Protein AF-A0A059LAL5-F1 (afdb_monomer_lite)

Secondary structure (DSSP, 8-state):
-HHHHHHHHHHHHHHHHHB-TTS--HHHHHHHHHHHHSTTTHHHHHTSTTTS-SS--SSHHHHHHHSHHHHHHT--SS--TT-TTSS---BS-HHHHHHTTGGGS-HHHHHHHHHHHHHHHHHHHHHHHHHHHHHHHSTTTHHHHHHHHHHHHHHTGGGGSSS--

Sequence (165 aa):
MDAMLAVLCAELREELAHVSLLGDFAGPLAMLQRLFGSKRLAPRLAALPVFLPPSLPPNGRMFEEQTLLGAAFGVSALPDSAFPELPPERLPDAVESCFSDLDARRPADVREAVRSLQASSAALIGSLHALALSLLRDAATRPRMLAWLGAALGCNAERMKMHPD

Foldseek 3Di:
DLVVLQVVLLVLLVVLQQAALVGPLVVSLVVLLVQCVDPVRVLSNLPDCLQPNPDFDQALVVLLNSHSVSSLVPHYQDFPPPDPPDDDGHPDNLCCVQPPPVVPDDPVSNVVSVVSRVVSVVVSCVSSVSSLVSQCVDPSRNVSSVVSVVSSCVNHVQVPDPDRD

Radius of gyration: 17.23 Å; chains: 1; bounding box: 46×34×47 Å

Structure (mmCIF, N/CA/C/O backbone):
data_AF-A0A059LAL5-F1
#
_entry.id   AF-A0A059LAL5-F1
#
loop_
_atom_site.group_PDB
_atom_site.id
_atom_site.type_symbol
_atom_site.label_atom_id
_atom_site.label_alt_id
_atom_site.label_comp_id
_atom_site.label_asym_id
_atom_site.label_entity_id
_atom_site.label_seq_id
_atom_site.pdbx_PDB_ins_code
_atom_site.Cartn_x
_atom_site.Cartn_y
_atom_site.Cartn_z
_atom_site.occupancy
_atom_site.B_iso_or_equiv
_atom_site.auth_seq_id
_atom_site.auth_comp_id
_atom_site.auth_asym_id
_atom_site.auth_atom_id
_atom_site.pdbx_PDB_model_num
ATOM 1 N N . MET A 1 1 ? -13.535 -16.947 13.687 1.00 77.62 1 MET A N 1
ATOM 2 C CA . MET A 1 1 ? -13.640 -16.086 12.486 1.00 77.62 1 MET A CA 1
ATOM 3 C C . MET A 1 1 ? -12.527 -15.053 12.467 1.00 77.62 1 MET A C 1
ATOM 5 O O . MET A 1 1 ? -11.758 -15.079 11.524 1.00 77.62 1 MET A O 1
ATOM 9 N N . ASP A 1 2 ? -12.367 -14.228 13.508 1.00 84.69 2 ASP A N 1
ATOM 10 C CA . ASP A 1 2 ? -11.301 -13.205 13.530 1.00 84.69 2 ASP A CA 1
ATOM 11 C C . ASP A 1 2 ? -9.889 -13.795 13.487 1.00 84.69 2 ASP A C 1
ATOM 13 O O . ASP A 1 2 ? -9.056 -13.283 12.755 1.00 84.69 2 ASP A O 1
ATOM 17 N N . ALA A 1 3 ? -9.641 -14.927 14.157 1.00 90.25 3 ALA A N 1
ATOM 18 C CA . ALA A 1 3 ? -8.363 -15.640 14.048 1.00 90.25 3 ALA A CA 1
ATOM 19 C C . ALA A 1 3 ? -8.049 -16.088 12.607 1.00 90.25 3 ALA A C 1
ATOM 21 O O . ALA A 1 3 ? -6.924 -15.957 12.148 1.00 90.25 3 ALA A O 1
ATOM 22 N N . MET A 1 4 ? -9.058 -16.558 11.867 1.00 93.00 4 MET A N 1
ATOM 23 C CA . MET A 1 4 ? -8.899 -16.960 10.464 1.00 93.00 4 MET A CA 1
ATOM 24 C C . MET A 1 4 ? -8.645 -15.749 9.561 1.00 93.00 4 MET A C 1
ATOM 26 O O . MET A 1 4 ? -7.801 -15.816 8.677 1.00 93.00 4 MET A O 1
ATOM 30 N N . LEU A 1 5 ? -9.351 -14.636 9.796 1.00 93.06 5 LEU A N 1
ATOM 31 C CA . LEU A 1 5 ? -9.107 -13.385 9.075 1.00 93.06 5 LEU A CA 1
ATOM 32 C C . LEU A 1 5 ? -7.709 -12.833 9.374 1.00 93.06 5 LEU A C 1
ATOM 34 O O . LEU A 1 5 ? -7.049 -12.352 8.465 1.00 93.06 5 LEU A O 1
ATOM 38 N N . ALA A 1 6 ? -7.244 -12.941 10.620 1.00 92.81 6 ALA A N 1
ATOM 39 C CA . ALA A 1 6 ? -5.903 -12.526 11.009 1.00 92.81 6 ALA A CA 1
ATOM 40 C C . ALA A 1 6 ? -4.822 -13.339 10.287 1.00 92.81 6 ALA A C 1
ATOM 42 O O . ALA A 1 6 ? -3.903 -12.738 9.743 1.00 92.81 6 ALA A O 1
ATOM 43 N N . VAL A 1 7 ? -4.968 -14.668 10.220 1.00 94.38 7 VAL A N 1
ATOM 44 C CA . VAL A 1 7 ? -4.054 -15.531 9.451 1.00 94.38 7 VAL A CA 1
ATOM 45 C C . VAL A 1 7 ? -4.080 -15.152 7.972 1.00 94.38 7 VAL A C 1
ATOM 47 O O . VAL A 1 7 ? -3.036 -14.866 7.409 1.00 94.38 7 VAL A O 1
ATOM 50 N N . LEU A 1 8 ? -5.264 -15.038 7.361 1.00 94.38 8 LEU A N 1
ATOM 51 C CA . LEU A 1 8 ? -5.386 -14.651 5.951 1.00 94.38 8 LEU A CA 1
ATOM 52 C C . LEU A 1 8 ? -4.722 -13.298 5.651 1.00 94.38 8 LEU A C 1
ATOM 54 O O . LEU A 1 8 ? -4.051 -13.147 4.636 1.00 94.38 8 LEU A O 1
ATOM 58 N N . CYS A 1 9 ? -4.905 -12.307 6.523 1.00 94.62 9 CYS A N 1
ATOM 59 C CA . CYS A 1 9 ? -4.259 -11.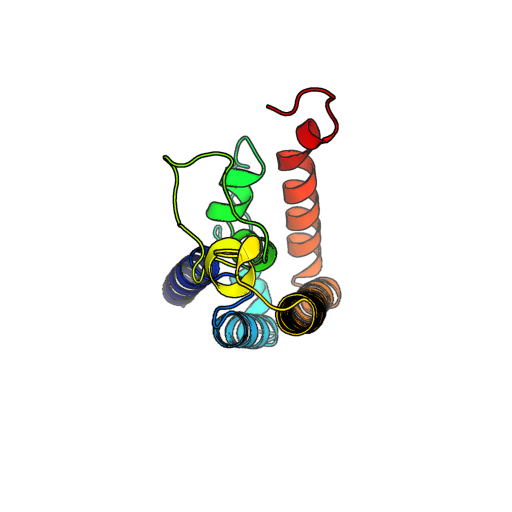009 6.373 1.00 94.62 9 CYS A CA 1
ATOM 60 C C . CYS A 1 9 ? -2.743 -11.076 6.572 1.00 94.62 9 CYS A C 1
ATOM 62 O O . CYS A 1 9 ? -2.034 -10.322 5.915 1.00 94.62 9 CYS A O 1
ATOM 64 N N . ALA A 1 10 ? -2.247 -11.934 7.464 1.00 93.06 10 ALA A N 1
ATOM 65 C CA . ALA A 1 10 ? -0.815 -12.126 7.654 1.00 93.06 10 ALA A CA 1
ATOM 66 C C . ALA A 1 10 ? -0.171 -12.747 6.406 1.00 93.06 10 ALA A C 1
ATOM 68 O O . ALA A 1 10 ? 0.825 -12.211 5.936 1.00 93.06 10 ALA A O 1
ATOM 69 N N . GLU A 1 11 ? -0.792 -13.781 5.829 1.00 94.06 11 GLU A N 1
ATOM 70 C CA . GLU A 1 11 ? -0.341 -14.413 4.578 1.00 94.06 11 GLU A CA 1
ATOM 71 C C . GLU A 1 11 ? -0.359 -13.419 3.406 1.00 94.06 11 GLU A C 1
ATOM 73 O O . GLU A 1 11 ? 0.637 -13.266 2.710 1.00 94.06 11 GLU A O 1
ATOM 78 N N . LEU A 1 12 ? -1.452 -12.663 3.229 1.00 94.69 12 LEU A N 1
ATOM 79 C CA . LEU A 1 12 ? -1.540 -11.647 2.169 1.00 94.69 12 LEU A CA 1
ATOM 80 C C . LEU A 1 12 ? -0.508 -10.530 2.331 1.00 94.69 12 LEU A C 1
ATOM 82 O O . LEU A 1 12 ? 0.030 -10.036 1.344 1.00 94.69 12 LEU A O 1
ATOM 86 N N . ARG A 1 13 ? -0.255 -10.100 3.571 1.00 94.44 13 ARG A N 1
ATOM 87 C CA . ARG A 1 13 ? 0.792 -9.122 3.875 1.00 94.44 13 ARG A CA 1
ATOM 88 C C . ARG A 1 13 ? 2.160 -9.687 3.503 1.00 94.44 13 ARG A C 1
ATOM 90 O O . ARG A 1 13 ? 2.938 -8.973 2.884 1.00 94.44 13 ARG A O 1
ATOM 97 N N . GLU A 1 14 ? 2.433 -10.936 3.869 1.00 92.00 14 GLU 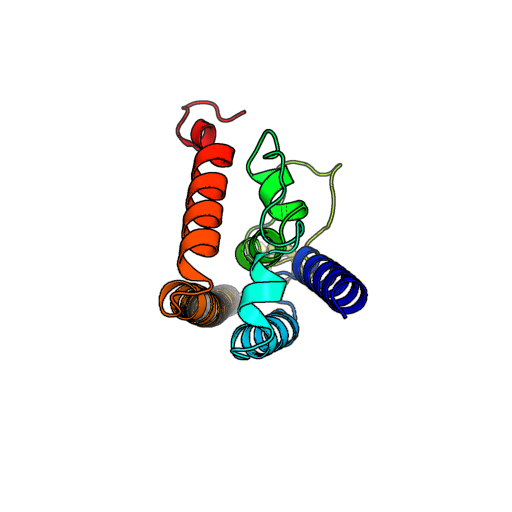A N 1
ATOM 98 C CA . GLU A 1 14 ? 3.692 -11.608 3.552 1.00 92.00 14 GLU A CA 1
ATOM 99 C C . GLU A 1 14 ? 3.901 -11.699 2.038 1.00 92.00 14 GLU A C 1
ATOM 101 O O . GLU A 1 14 ? 4.940 -11.290 1.533 1.00 92.00 14 GLU A O 1
ATOM 106 N N . GLU A 1 15 ? 2.887 -12.132 1.293 1.00 92.19 15 GLU A N 1
ATOM 107 C CA . GLU A 1 15 ? 2.935 -12.221 -0.168 1.00 92.19 15 GLU A CA 1
ATOM 108 C C . GLU A 1 15 ? 3.195 -10.849 -0.818 1.00 92.19 15 GLU A C 1
ATOM 110 O O . GLU A 1 15 ? 4.086 -10.701 -1.655 1.00 92.19 15 GLU A O 1
ATOM 115 N N . LEU A 1 16 ? 2.483 -9.809 -0.371 1.00 93.06 16 LEU A N 1
ATOM 116 C CA . LEU A 1 16 ? 2.667 -8.435 -0.852 1.00 93.06 16 LEU A CA 1
ATOM 117 C C . LEU A 1 16 ? 4.020 -7.820 -0.464 1.00 93.06 16 LEU A C 1
ATOM 119 O O . LEU A 1 16 ? 4.499 -6.920 -1.157 1.00 93.06 16 LEU A O 1
ATOM 123 N N . ALA A 1 17 ? 4.636 -8.273 0.628 1.00 90.69 17 ALA A N 1
ATOM 124 C CA . ALA A 1 17 ? 5.951 -7.800 1.052 1.00 90.69 17 ALA A CA 1
ATOM 125 C C . ALA A 1 17 ? 7.069 -8.287 0.117 1.00 90.69 17 ALA A C 1
ATOM 127 O O . ALA A 1 17 ? 8.078 -7.603 -0.013 1.00 90.69 17 ALA A O 1
ATOM 128 N N . HIS A 1 18 ? 6.880 -9.422 -0.563 1.00 88.50 18 HIS A N 1
ATOM 129 C CA . HIS A 1 18 ? 7.894 -10.050 -1.422 1.00 88.50 18 HIS A CA 1
ATOM 130 C C . HIS A 1 18 ? 7.720 -9.746 -2.915 1.00 88.50 18 HIS A C 1
ATOM 132 O O . HIS A 1 18 ? 8.567 -10.126 -3.723 1.00 88.50 18 HIS A O 1
ATOM 138 N N . VAL A 1 19 ? 6.638 -9.067 -3.305 1.00 90.38 19 VAL A N 1
ATOM 139 C CA . VAL A 1 19 ? 6.339 -8.791 -4.713 1.00 90.38 19 VAL A CA 1
ATOM 140 C C . VAL A 1 19 ? 6.765 -7.378 -5.115 1.00 90.38 19 VAL A C 1
ATOM 142 O O . VAL A 1 19 ? 6.495 -6.391 -4.417 1.00 90.38 19 VAL A O 1
ATOM 145 N N . SER A 1 20 ? 7.446 -7.275 -6.257 1.00 91.12 20 SER A N 1
ATOM 146 C CA . SER A 1 20 ? 7.768 -5.999 -6.901 1.00 91.12 20 SER A CA 1
ATOM 147 C C . SER A 1 20 ? 6.690 -5.588 -7.907 1.00 91.12 20 SER A C 1
ATOM 149 O O . SER A 1 20 ? 5.743 -6.327 -8.184 1.00 91.12 20 SER A O 1
ATOM 151 N N . LEU A 1 21 ? 6.858 -4.417 -8.524 1.00 92.62 21 LEU A N 1
ATOM 152 C CA . LEU A 1 21 ? 5.989 -3.977 -9.617 1.00 92.62 21 LEU A CA 1
ATOM 153 C C . LEU A 1 21 ? 6.039 -4.891 -10.857 1.00 92.62 21 LEU A C 1
ATOM 155 O O . LEU A 1 21 ? 5.126 -4.850 -11.674 1.00 92.62 21 LEU A O 1
ATOM 159 N N . LEU A 1 22 ? 7.096 -5.688 -11.026 1.00 90.88 22 LEU A N 1
ATOM 160 C CA . LEU A 1 22 ? 7.192 -6.654 -12.125 1.00 90.88 22 LEU A CA 1
ATOM 161 C C . LEU A 1 22 ? 6.592 -8.022 -11.774 1.00 90.88 22 LEU A C 1
ATOM 163 O O . LEU A 1 22 ? 6.428 -8.856 -12.663 1.00 90.88 22 LEU A O 1
ATOM 167 N N . GLY A 1 23 ? 6.302 -8.268 -10.495 1.00 90.44 23 GLY A N 1
ATOM 168 C CA . GLY A 1 23 ? 5.708 -9.512 -10.021 1.00 90.44 23 GLY A CA 1
ATOM 169 C C . GLY A 1 23 ? 4.180 -9.509 -10.087 1.00 90.44 23 GLY A C 1
ATOM 170 O O . GLY A 1 23 ? 3.548 -8.533 -10.496 1.00 90.44 23 GLY A O 1
ATOM 171 N N . ASP A 1 24 ? 3.564 -10.608 -9.646 1.00 92.12 24 ASP A N 1
ATOM 172 C CA . ASP A 1 24 ? 2.102 -10.723 -9.568 1.00 92.12 24 ASP A CA 1
ATOM 173 C C . ASP A 1 24 ? 1.543 -10.047 -8.308 1.00 92.12 24 ASP A C 1
ATOM 175 O O . ASP A 1 24 ? 1.081 -10.687 -7.367 1.00 92.12 24 ASP A O 1
ATOM 179 N N . PHE A 1 25 ? 1.582 -8.715 -8.277 1.00 93.94 25 PHE A N 1
ATOM 180 C CA . PHE A 1 25 ? 0.925 -7.943 -7.219 1.00 93.94 25 PHE A CA 1
ATOM 181 C C . PHE A 1 25 ? -0.601 -7.867 -7.415 1.00 93.94 25 PHE A C 1
ATOM 183 O O . PHE A 1 25 ? -1.345 -7.525 -6.491 1.00 93.94 25 PHE A O 1
ATOM 190 N N . ALA A 1 26 ? -1.091 -8.157 -8.626 1.00 94.38 26 ALA A N 1
ATOM 191 C CA . ALA A 1 26 ? -2.490 -7.987 -8.994 1.00 94.38 26 ALA A CA 1
ATOM 192 C C . ALA A 1 26 ? -3.393 -9.009 -8.292 1.00 94.38 26 ALA A C 1
ATOM 194 O O . ALA A 1 26 ? -4.463 -8.634 -7.804 1.00 94.38 26 ALA A O 1
ATOM 195 N N . GLY A 1 27 ? -2.964 -10.272 -8.201 1.00 94.50 27 GLY A N 1
ATOM 196 C CA . GLY A 1 27 ? -3.691 -11.325 -7.487 1.00 94.50 27 GLY A CA 1
ATOM 197 C C . GLY A 1 27 ? -3.947 -10.988 -6.008 1.00 94.50 27 GLY A C 1
ATOM 198 O O . GLY A 1 27 ? -5.117 -10.896 -5.602 1.00 94.50 27 GLY A O 1
ATOM 199 N N . PRO A 1 28 ? -2.897 -10.731 -5.208 1.00 94.62 28 PRO A N 1
ATOM 200 C CA . PRO A 1 28 ? -3.029 -10.392 -3.790 1.00 94.62 28 PRO A CA 1
ATOM 201 C C . PRO A 1 28 ? -3.838 -9.111 -3.550 1.00 94.62 28 PRO A C 1
ATOM 203 O O . PRO A 1 28 ? -4.717 -9.081 -2.682 1.00 94.62 28 PRO A O 1
ATOM 206 N N . LEU A 1 29 ? -3.638 -8.063 -4.363 1.00 95.25 29 LEU A N 1
ATOM 207 C CA . LEU A 1 29 ? -4.436 -6.835 -4.261 1.00 95.25 29 LEU A CA 1
ATOM 208 C C . LEU A 1 29 ? -5.909 -7.059 -4.607 1.00 95.25 29 LEU A C 1
ATOM 210 O O . LEU A 1 29 ? -6.784 -6.523 -3.923 1.00 95.25 29 LEU A O 1
ATOM 214 N N . ALA A 1 30 ? -6.214 -7.859 -5.628 1.00 95.25 30 ALA A N 1
ATOM 215 C CA . ALA A 1 30 ? -7.593 -8.191 -5.969 1.00 95.25 30 ALA A CA 1
ATOM 216 C C . ALA A 1 30 ? -8.275 -8.975 -4.836 1.00 95.25 30 ALA A C 1
ATOM 218 O O . ALA A 1 30 ? -9.456 -8.750 -4.546 1.00 95.25 30 ALA A O 1
ATOM 219 N N . MET A 1 31 ? -7.545 -9.864 -4.154 1.00 95.44 31 MET A N 1
ATOM 220 C CA . MET A 1 31 ? -8.056 -10.556 -2.971 1.00 95.44 31 MET A CA 1
ATOM 221 C C . MET A 1 31 ? -8.345 -9.571 -1.835 1.00 95.44 31 MET A C 1
ATOM 223 O O . MET A 1 31 ? -9.442 -9.589 -1.269 1.00 95.44 31 MET A O 1
ATOM 227 N N . LEU A 1 32 ? -7.416 -8.656 -1.561 1.00 95.38 32 LEU A N 1
ATOM 228 C CA . LEU A 1 32 ? -7.569 -7.609 -0.555 1.00 95.38 32 LEU A CA 1
ATOM 229 C C . LEU A 1 32 ? -8.791 -6.716 -0.830 1.00 95.38 32 LEU A C 1
ATOM 231 O O . LEU A 1 32 ? -9.609 -6.472 0.060 1.00 95.38 32 LEU A O 1
ATOM 235 N N . GLN A 1 33 ? -8.971 -6.291 -2.081 1.00 95.38 33 GLN A N 1
ATOM 236 C CA . GLN A 1 33 ? -10.134 -5.519 -2.523 1.00 95.38 33 GLN A CA 1
ATOM 237 C C . GLN A 1 33 ? -11.445 -6.289 -2.341 1.00 95.38 33 GLN A C 1
ATOM 239 O O . GLN A 1 33 ? -12.438 -5.709 -1.908 1.00 95.38 33 GLN A O 1
ATOM 244 N N . ARG A 1 34 ? -11.476 -7.596 -2.625 1.00 95.12 34 ARG A N 1
ATOM 245 C CA . ARG A 1 34 ? -12.671 -8.431 -2.404 1.00 95.12 34 ARG A CA 1
ATOM 246 C C . ARG A 1 34 ? -13.010 -8.566 -0.921 1.00 95.12 34 ARG A C 1
ATOM 248 O O . ARG A 1 34 ? -14.184 -8.486 -0.557 1.00 95.12 34 ARG A O 1
ATOM 255 N N . LEU A 1 35 ? -11.999 -8.731 -0.067 1.00 94.50 35 LEU A N 1
ATOM 256 C CA . LEU A 1 35 ? -12.168 -8.813 1.384 1.00 94.50 35 LEU A CA 1
ATOM 257 C C . LEU A 1 35 ? -12.757 -7.516 1.953 1.00 94.50 35 LEU A C 1
ATOM 259 O O . LEU A 1 35 ? -13.771 -7.556 2.655 1.00 94.50 35 LEU A O 1
ATOM 263 N N . PHE A 1 36 ? -12.187 -6.366 1.588 1.00 95.06 36 PHE A N 1
ATOM 264 C CA . PHE A 1 36 ? -12.691 -5.055 2.007 1.00 95.06 36 PHE A CA 1
ATOM 265 C C . PHE A 1 36 ? -13.950 -4.595 1.259 1.00 95.06 36 PHE A C 1
ATOM 267 O O . PHE A 1 36 ? -14.680 -3.741 1.753 1.00 95.06 36 PHE A O 1
ATOM 274 N N . GLY A 1 37 ? -14.277 -5.203 0.118 1.00 93.62 37 GLY A N 1
ATOM 275 C CA . GLY A 1 37 ? -15.549 -4.995 -0.574 1.00 93.62 37 GLY A CA 1
ATOM 276 C C . GLY A 1 37 ? -16.748 -5.615 0.154 1.00 93.62 37 GLY A C 1
ATOM 277 O O . GLY A 1 37 ? -17.896 -5.235 -0.086 1.00 93.62 37 GLY A O 1
ATOM 278 N N . SER A 1 38 ? -16.513 -6.557 1.073 1.00 94.06 38 SER A N 1
ATOM 279 C CA . SER A 1 38 ? -17.572 -7.162 1.878 1.00 94.06 38 SER A CA 1
ATOM 280 C C . SER A 1 38 ? -17.933 -6.288 3.077 1.00 94.06 38 SER A C 1
ATOM 282 O O . SER A 1 38 ? -17.177 -6.197 4.041 1.00 94.06 38 SER A O 1
ATOM 284 N N . LYS A 1 39 ? -19.160 -5.749 3.092 1.00 91.44 39 LYS A N 1
ATOM 285 C CA . LYS A 1 39 ? -19.695 -4.921 4.197 1.00 91.44 39 LYS A CA 1
ATOM 286 C C . LYS A 1 39 ? -19.599 -5.570 5.584 1.00 91.44 39 LYS A C 1
ATOM 288 O O . LYS A 1 39 ? -19.585 -4.876 6.593 1.00 91.44 39 LYS A O 1
ATOM 293 N N . ARG A 1 40 ? -19.586 -6.907 5.653 1.00 92.06 40 ARG A N 1
ATOM 294 C CA . ARG A 1 40 ? -19.490 -7.651 6.922 1.00 92.06 40 ARG A CA 1
ATOM 295 C C . ARG A 1 40 ? -18.047 -7.860 7.366 1.00 92.06 40 ARG A C 1
ATOM 297 O O . ARG A 1 40 ? -17.785 -7.876 8.566 1.00 92.06 40 ARG A O 1
ATOM 304 N N . LEU A 1 41 ? -17.138 -8.071 6.415 1.00 94.94 41 LEU A N 1
ATOM 305 C CA . LEU A 1 41 ? -15.739 -8.364 6.715 1.00 94.94 41 LEU A CA 1
ATOM 306 C C . LEU A 1 41 ? -14.931 -7.083 6.886 1.00 94.94 41 LEU A C 1
ATOM 308 O O . LEU A 1 41 ? -14.115 -7.027 7.796 1.00 94.94 41 LEU A O 1
ATOM 312 N N . ALA A 1 42 ? -15.194 -6.048 6.087 1.00 95.31 42 ALA A N 1
ATOM 313 C CA . ALA A 1 42 ? -14.401 -4.824 6.067 1.00 95.31 42 ALA A CA 1
ATOM 314 C C . ALA A 1 42 ? -14.228 -4.171 7.454 1.00 95.31 42 ALA A C 1
ATOM 316 O O . ALA A 1 42 ? -13.085 -3.898 7.823 1.00 95.31 42 ALA A O 1
ATOM 317 N N . PRO A 1 43 ? -15.280 -4.009 8.288 1.00 96.00 43 PRO A N 1
ATOM 318 C CA . PRO A 1 43 ? -15.111 -3.432 9.623 1.00 96.00 43 PRO A CA 1
ATOM 319 C C . PRO A 1 43 ? -14.319 -4.342 10.571 1.00 96.00 43 PRO A C 1
ATOM 321 O O . PRO A 1 43 ? -13.566 -3.850 11.406 1.00 96.00 43 PRO A O 1
ATOM 324 N N . ARG A 1 44 ? -14.460 -5.670 10.437 1.00 95.88 44 ARG A N 1
ATOM 325 C CA . ARG A 1 44 ? -13.709 -6.644 11.249 1.00 95.88 44 ARG A CA 1
ATOM 326 C C . ARG A 1 44 ? -12.236 -6.644 10.866 1.00 95.88 44 ARG A C 1
ATOM 328 O O . ARG A 1 44 ? -11.390 -6.586 11.745 1.00 95.88 44 ARG A O 1
ATOM 335 N N . LEU A 1 45 ? -11.946 -6.643 9.566 1.00 96.06 45 LEU A N 1
ATOM 336 C CA . LEU A 1 45 ? -10.596 -6.560 9.013 1.00 96.06 45 LEU A CA 1
ATOM 337 C C . LEU A 1 45 ? -9.902 -5.264 9.444 1.00 96.06 45 LEU A C 1
ATOM 339 O O . LEU A 1 45 ? -8.781 -5.310 9.935 1.00 96.06 45 LEU A O 1
ATOM 343 N N . ALA A 1 46 ? -10.593 -4.124 9.351 1.00 96.44 46 ALA A N 1
ATOM 344 C CA . ALA A 1 46 ? -10.064 -2.825 9.771 1.00 96.44 46 ALA A CA 1
ATOM 345 C C . ALA A 1 46 ? -9.838 -2.703 11.293 1.00 96.44 46 ALA A C 1
ATOM 347 O O . ALA A 1 46 ? -9.151 -1.788 11.749 1.00 96.44 46 ALA A O 1
ATOM 348 N N . ALA A 1 47 ? -10.427 -3.600 12.090 1.00 95.44 47 ALA A N 1
ATOM 349 C CA . ALA A 1 47 ? -10.217 -3.671 13.532 1.00 95.44 47 ALA A CA 1
ATOM 350 C C . ALA A 1 47 ? -9.044 -4.583 13.933 1.00 95.44 47 ALA A C 1
ATOM 352 O O . ALA A 1 47 ? -8.640 -4.553 15.096 1.00 95.44 47 ALA A O 1
ATOM 353 N N . LEU A 1 48 ? -8.499 -5.385 13.008 1.00 95.75 48 LEU A N 1
ATOM 354 C CA . LEU A 1 48 ? -7.369 -6.268 13.294 1.00 95.75 48 LEU A CA 1
ATOM 355 C C . LEU A 1 48 ? -6.071 -5.463 13.499 1.00 95.75 48 LEU A C 1
ATOM 357 O O . LEU A 1 48 ? -5.852 -4.476 12.794 1.00 95.75 48 LEU A O 1
ATOM 361 N N . PRO A 1 49 ? -5.156 -5.914 14.379 1.00 94.81 49 PRO A N 1
ATOM 362 C CA . PRO A 1 49 ? -3.862 -5.254 14.585 1.00 94.81 49 PRO A CA 1
ATOM 363 C C . PRO A 1 49 ? -3.000 -5.150 13.321 1.00 94.81 49 PRO A C 1
ATOM 365 O O . PRO A 1 49 ? -2.266 -4.185 13.163 1.00 94.81 49 PRO A O 1
ATOM 368 N N . VAL A 1 50 ? -3.124 -6.109 12.395 1.00 94.12 50 VAL A N 1
ATOM 369 C CA . VAL A 1 50 ? -2.416 -6.086 11.102 1.00 94.12 50 VAL A CA 1
ATOM 370 C C . VAL A 1 50 ? -2.896 -4.948 10.193 1.00 94.12 50 VAL A C 1
ATOM 372 O O . VAL A 1 50 ? -2.184 -4.547 9.282 1.00 94.12 50 VAL A O 1
ATOM 375 N N . PHE A 1 51 ? -4.094 -4.398 10.421 1.00 96.38 51 PHE A N 1
ATOM 376 C CA . PHE A 1 51 ? -4.524 -3.184 9.735 1.00 96.38 51 PHE A CA 1
ATOM 377 C C . PHE A 1 51 ? -3.812 -1.968 10.323 1.00 96.38 51 PHE A C 1
ATOM 379 O O . PHE A 1 51 ? -3.165 -1.229 9.594 1.00 96.38 51 PHE A O 1
ATOM 386 N N . LEU A 1 52 ? -3.917 -1.778 11.641 1.00 96.38 52 LEU A N 1
ATOM 387 C CA . LEU A 1 52 ? -3.253 -0.706 12.377 1.00 96.38 52 LEU A CA 1
ATOM 388 C C . LEU A 1 52 ? -2.847 -1.224 13.768 1.00 96.38 52 LEU A C 1
ATOM 390 O O . LEU A 1 52 ? -3.743 -1.520 14.572 1.00 96.38 52 LEU A O 1
ATOM 394 N N . PRO A 1 53 ? -1.541 -1.332 14.071 1.00 93.94 53 PRO A N 1
ATOM 395 C CA . PRO A 1 53 ? -1.079 -1.849 15.349 1.00 93.94 53 PRO A CA 1
ATOM 396 C C . PRO A 1 53 ? -1.455 -0.906 16.501 1.00 93.94 53 PRO A C 1
ATOM 398 O O . PRO A 1 53 ? -1.553 0.308 16.310 1.00 93.94 53 PRO A O 1
ATOM 401 N N . PRO A 1 54 ? -1.667 -1.443 17.717 1.00 92.00 54 PRO A N 1
ATOM 402 C CA . PRO A 1 54 ? -2.028 -0.640 18.886 1.00 92.00 54 PRO A CA 1
ATOM 403 C C . PRO A 1 54 ? -0.902 0.306 19.327 1.00 92.00 54 PRO A C 1
ATOM 405 O O . PRO A 1 54 ? -1.177 1.391 19.831 1.00 92.00 54 PRO A O 1
ATOM 408 N N . SER A 1 55 ? 0.353 -0.096 19.122 1.00 93.69 55 SER A N 1
ATOM 409 C CA . SER A 1 55 ? 1.546 0.730 19.301 1.00 93.69 55 SER A CA 1
ATOM 410 C C . SER A 1 55 ? 2.159 1.015 17.938 1.00 93.69 55 SER A C 1
ATOM 412 O O . SER A 1 55 ? 2.462 0.076 17.199 1.00 93.69 55 SER A O 1
ATOM 414 N N . LEU A 1 56 ? 2.343 2.293 17.607 1.00 92.88 56 LEU A N 1
ATOM 415 C CA . LEU A 1 56 ? 2.955 2.664 16.338 1.00 92.88 56 LEU A CA 1
ATOM 416 C C . LEU A 1 56 ? 4.445 2.295 16.325 1.00 92.88 56 LEU A C 1
ATOM 418 O O . LEU A 1 56 ? 5.131 2.504 17.328 1.00 92.88 56 LEU A O 1
ATOM 422 N N . PRO A 1 57 ? 4.947 1.755 15.205 1.00 89.19 57 PRO A N 1
ATOM 423 C CA . PRO A 1 57 ? 6.365 1.500 15.037 1.00 89.19 57 PRO A CA 1
ATOM 424 C C . PRO A 1 57 ? 7.159 2.815 14.957 1.00 89.19 57 PRO A C 1
ATOM 426 O O . PRO A 1 57 ? 6.600 3.862 14.614 1.00 89.19 57 PRO A O 1
ATOM 429 N N . PRO A 1 58 ? 8.469 2.769 15.251 1.00 87.06 58 PRO A N 1
ATOM 430 C CA . PRO A 1 58 ? 9.302 3.965 15.360 1.00 87.06 58 PRO A CA 1
ATOM 431 C C . PRO A 1 58 ? 9.537 4.674 14.021 1.00 87.06 58 PRO A C 1
ATOM 433 O O . PRO A 1 58 ? 9.854 5.857 14.020 1.00 87.06 58 PRO A O 1
ATOM 436 N N .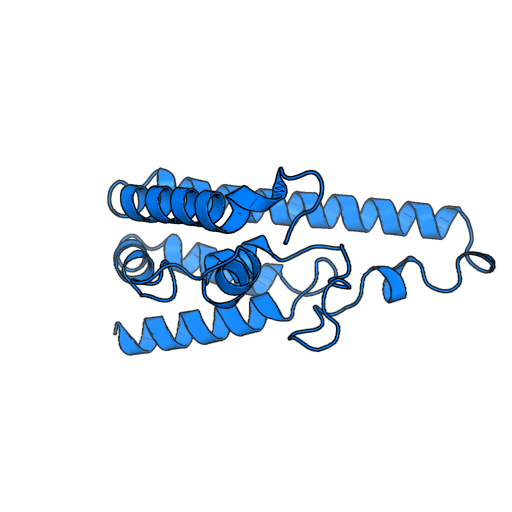 ASN A 1 59 ? 9.394 3.977 12.890 1.00 89.25 59 ASN A N 1
ATOM 437 C CA . ASN A 1 59 ? 9.652 4.535 11.568 1.00 89.25 59 ASN A CA 1
ATOM 438 C C . ASN A 1 59 ? 8.739 3.936 10.487 1.00 89.25 59 ASN A C 1
ATOM 440 O O . ASN A 1 59 ? 8.036 2.941 10.695 1.00 89.25 59 ASN A O 1
ATOM 444 N N . GLY A 1 60 ? 8.761 4.569 9.314 1.00 89.19 60 GLY A N 1
ATOM 445 C CA . GLY A 1 60 ? 7.945 4.200 8.164 1.00 89.19 60 GLY A CA 1
ATOM 446 C C . GLY A 1 60 ? 8.246 2.815 7.596 1.00 89.19 60 GLY A C 1
ATOM 447 O O . GLY A 1 60 ? 7.331 2.181 7.085 1.00 89.19 60 GLY A O 1
ATOM 448 N N . ARG A 1 61 ? 9.483 2.319 7.726 1.00 86.94 61 ARG A N 1
ATOM 449 C CA . ARG A 1 61 ? 9.868 0.986 7.240 1.00 86.94 61 ARG A CA 1
ATOM 450 C C . ARG A 1 61 ? 9.200 -0.115 8.052 1.00 86.94 61 ARG A C 1
ATOM 452 O O . ARG A 1 61 ? 8.479 -0.944 7.509 1.00 86.94 61 ARG A O 1
ATOM 459 N N . MET A 1 62 ? 9.335 -0.055 9.371 1.00 89.50 62 MET A N 1
ATOM 460 C CA . MET A 1 62 ? 8.644 -0.982 10.265 1.00 89.50 62 MET A CA 1
ATOM 461 C C . MET A 1 62 ? 7.118 -0.859 10.131 1.00 89.50 62 MET A C 1
ATOM 463 O O . MET A 1 62 ? 6.406 -1.847 10.284 1.00 89.50 62 MET A O 1
ATOM 467 N N . PHE A 1 63 ? 6.595 0.333 9.816 1.00 93.12 63 PHE A N 1
ATOM 468 C CA . PHE A 1 63 ? 5.173 0.518 9.506 1.00 93.12 63 PHE A CA 1
ATOM 469 C C . PHE A 1 63 ? 4.741 -0.187 8.215 1.00 93.12 63 PHE A C 1
ATOM 471 O O . PHE A 1 63 ? 3.668 -0.797 8.180 1.00 93.12 63 PHE A O 1
ATOM 478 N N . GLU A 1 64 ? 5.567 -0.122 7.171 1.00 92.19 64 GLU A N 1
ATOM 479 C CA . GLU A 1 64 ? 5.346 -0.840 5.918 1.00 92.19 64 GLU A CA 1
ATOM 480 C C . GLU A 1 64 ? 5.286 -2.353 6.158 1.00 92.19 64 GLU A C 1
ATOM 482 O O . GLU A 1 64 ? 4.313 -3.001 5.781 1.00 92.19 64 GLU A O 1
ATOM 487 N N . GLU A 1 65 ? 6.273 -2.896 6.871 1.00 88.81 65 GLU A N 1
ATOM 488 C CA . GLU A 1 65 ? 6.392 -4.331 7.137 1.00 88.81 65 GLU A CA 1
ATOM 489 C C . GLU A 1 65 ? 5.283 -4.855 8.050 1.00 88.81 65 GLU A C 1
ATOM 491 O O . GLU A 1 65 ? 4.762 -5.948 7.843 1.00 88.81 65 GLU A O 1
ATOM 496 N N . GLN A 1 66 ? 4.902 -4.109 9.087 1.00 91.12 66 GLN A N 1
ATOM 497 C CA . GLN A 1 66 ? 3.971 -4.602 10.107 1.00 91.12 66 GLN A CA 1
ATOM 498 C C . GLN A 1 66 ? 2.500 -4.471 9.712 1.00 91.12 66 GLN A C 1
ATOM 500 O O . GLN A 1 66 ? 1.651 -5.121 10.329 1.00 91.12 66 GLN A O 1
ATOM 505 N N . THR A 1 67 ? 2.174 -3.652 8.707 1.00 95.50 67 THR A N 1
ATOM 506 C CA . THR A 1 67 ? 0.781 -3.399 8.322 1.00 95.50 67 THR A CA 1
ATOM 507 C C . THR A 1 67 ? 0.427 -4.007 6.970 1.00 95.50 67 THR A C 1
ATOM 509 O O . THR A 1 67 ? 1.199 -3.981 6.020 1.00 95.50 67 THR A O 1
ATOM 512 N N . LEU A 1 68 ? -0.798 -4.522 6.861 1.00 96.38 68 LEU A N 1
ATOM 513 C CA . LEU A 1 68 ? -1.347 -5.101 5.634 1.00 96.38 68 LEU A CA 1
ATOM 514 C C . LEU A 1 68 ? -1.365 -4.088 4.488 1.00 96.38 68 LEU A C 1
ATOM 516 O O . LEU A 1 68 ? -0.996 -4.403 3.360 1.00 96.38 68 LEU A O 1
ATOM 520 N N . LEU A 1 69 ? -1.809 -2.863 4.782 1.00 97.25 69 LEU A N 1
ATOM 521 C CA . LEU A 1 69 ? -1.782 -1.788 3.799 1.00 97.25 69 LEU A CA 1
ATOM 522 C C . LEU A 1 69 ? -0.348 -1.320 3.538 1.00 97.25 69 LEU A C 1
ATOM 524 O O . LEU A 1 69 ? -0.041 -0.994 2.404 1.00 97.25 69 LEU A O 1
ATOM 528 N N . GLY A 1 70 ? 0.545 -1.349 4.527 1.00 95.38 70 GLY A N 1
ATOM 529 C CA . GLY A 1 70 ? 1.964 -1.054 4.333 1.00 95.38 70 GLY A CA 1
ATOM 530 C C . GLY A 1 70 ? 2.573 -1.917 3.231 1.00 95.38 70 GLY A C 1
ATOM 531 O O . GLY A 1 70 ? 3.013 -1.382 2.218 1.00 95.38 70 GLY A O 1
ATOM 532 N N . ALA A 1 71 ? 2.457 -3.241 3.355 1.00 94.00 71 ALA A N 1
ATOM 533 C CA . ALA A 1 71 ? 2.936 -4.183 2.344 1.00 94.00 71 ALA A CA 1
ATOM 534 C C . ALA A 1 71 ? 2.358 -3.898 0.943 1.00 94.00 71 ALA A C 1
ATOM 536 O O . ALA A 1 71 ? 3.101 -3.888 -0.039 1.00 94.00 71 ALA A O 1
ATOM 537 N N . ALA A 1 72 ? 1.054 -3.594 0.860 1.00 95.62 72 ALA A N 1
ATOM 538 C CA . ALA A 1 72 ? 0.371 -3.237 -0.386 1.00 95.62 72 ALA A CA 1
ATOM 539 C C . ALA A 1 72 ? 0.889 -1.927 -1.012 1.00 95.62 72 ALA A C 1
ATOM 541 O O . ALA A 1 72 ? 1.102 -1.861 -2.221 1.00 95.62 72 ALA A O 1
ATOM 542 N N . PHE A 1 73 ? 1.066 -0.880 -0.203 1.00 95.50 73 PHE A N 1
ATOM 543 C CA . PHE A 1 73 ? 1.532 0.437 -0.649 1.00 95.50 73 PHE A CA 1
ATOM 544 C C . PHE A 1 73 ? 3.042 0.477 -0.920 1.00 95.50 73 PHE A C 1
ATOM 546 O O . PHE A 1 73 ? 3.490 1.366 -1.639 1.00 95.50 73 PHE A O 1
ATOM 553 N N . GLY A 1 74 ? 3.807 -0.474 -0.384 1.00 92.50 74 GLY A N 1
ATOM 554 C CA . GLY A 1 74 ? 5.241 -0.595 -0.633 1.00 92.50 74 GLY A CA 1
ATOM 555 C C . GLY A 1 74 ? 5.606 -1.258 -1.968 1.00 92.50 74 GLY A C 1
ATOM 556 O O . GLY A 1 74 ? 6.769 -1.217 -2.366 1.00 92.50 74 GLY A O 1
ATOM 557 N N . VAL A 1 75 ? 4.645 -1.854 -2.692 1.00 93.31 75 VAL A N 1
ATOM 558 C CA . VAL A 1 75 ? 4.913 -2.429 -4.024 1.00 93.31 75 VAL A CA 1
ATOM 559 C C . VAL A 1 75 ? 5.419 -1.326 -4.950 1.00 93.31 75 VAL A C 1
ATOM 561 O O . VAL A 1 75 ? 4.741 -0.326 -5.184 1.00 93.31 75 VAL A O 1
ATOM 564 N N . SER A 1 76 ? 6.624 -1.492 -5.490 1.00 90.19 76 SER A N 1
ATOM 565 C CA . SER A 1 76 ? 7.231 -0.495 -6.368 1.00 90.19 76 SER A CA 1
ATOM 566 C C . SER A 1 76 ? 8.239 -1.119 -7.337 1.00 90.19 76 SER A C 1
ATOM 568 O O . SER A 1 76 ? 8.561 -2.304 -7.252 1.00 90.19 76 SER A O 1
ATOM 570 N N . ALA A 1 77 ? 8.689 -0.319 -8.305 1.00 86.12 77 ALA A N 1
ATOM 571 C CA . ALA A 1 77 ? 9.795 -0.664 -9.202 1.00 86.12 77 ALA A CA 1
ATOM 572 C C . ALA A 1 77 ? 11.151 -0.164 -8.689 1.00 86.12 77 ALA A C 1
ATOM 574 O O . ALA A 1 77 ? 12.154 -0.310 -9.381 1.00 86.12 77 ALA A O 1
ATOM 575 N N . LEU A 1 78 ? 11.174 0.507 -7.536 1.00 81.75 78 LEU A N 1
ATOM 576 C CA . LEU A 1 78 ? 12.408 1.025 -6.974 1.00 81.75 78 LEU A CA 1
ATOM 577 C C . LEU A 1 78 ? 13.063 -0.088 -6.156 1.00 81.75 78 LEU A C 1
ATOM 579 O O . LEU A 1 78 ? 12.382 -0.682 -5.316 1.00 81.75 78 LEU A O 1
ATOM 583 N N . PRO A 1 79 ? 14.352 -0.380 -6.394 1.00 69.19 79 PRO A N 1
ATOM 584 C CA . PRO A 1 79 ? 15.072 -1.334 -5.574 1.00 69.19 79 PRO A CA 1
ATOM 585 C C . PRO A 1 79 ? 15.163 -0.787 -4.151 1.00 69.19 79 PRO A C 1
ATOM 587 O O . PRO A 1 79 ? 15.419 0.399 -3.926 1.00 69.19 79 PRO A O 1
ATOM 590 N N . ASP A 1 80 ? 14.957 -1.670 -3.189 1.00 67.00 80 ASP A N 1
ATOM 591 C CA . ASP A 1 80 ? 15.024 -1.347 -1.773 1.00 67.00 80 ASP A CA 1
ATOM 592 C C . ASP A 1 80 ? 16.462 -1.527 -1.277 1.00 67.00 80 ASP A C 1
ATOM 594 O O . ASP A 1 80 ? 16.804 -2.464 -0.563 1.00 67.00 80 ASP A O 1
ATOM 598 N N . SER A 1 81 ? 17.354 -0.663 -1.762 1.00 58.31 81 SER A N 1
ATOM 599 C CA . SER A 1 81 ? 18.802 -0.780 -1.550 1.00 58.31 81 SER A CA 1
ATOM 600 C C . SER A 1 81 ? 19.300 -0.115 -0.264 1.00 58.31 81 SER A C 1
ATOM 602 O O . SER A 1 81 ? 20.498 -0.131 0.012 1.00 58.31 81 SER A O 1
ATOM 604 N N . ALA A 1 82 ? 18.403 0.473 0.534 1.00 53.47 82 ALA A N 1
ATOM 605 C CA . ALA A 1 82 ? 18.778 1.236 1.722 1.00 53.47 82 ALA A CA 1
ATOM 606 C C . ALA A 1 82 ? 19.312 0.353 2.867 1.00 53.47 82 ALA A C 1
ATOM 608 O O . ALA A 1 82 ? 20.134 0.828 3.647 1.00 53.47 82 ALA A O 1
ATOM 609 N N . PHE A 1 83 ? 18.896 -0.919 2.958 1.00 53.91 83 PHE A N 1
ATOM 610 C CA . PHE A 1 83 ? 19.300 -1.825 4.043 1.00 53.91 83 PHE A CA 1
ATOM 611 C C . PHE A 1 83 ? 19.406 -3.286 3.563 1.00 53.91 83 PHE A C 1
ATOM 613 O O . PHE A 1 83 ? 18.459 -4.049 3.736 1.00 53.91 83 PHE A O 1
ATOM 620 N N . PRO A 1 84 ? 20.555 -3.715 3.005 1.00 51.81 84 PRO A N 1
ATOM 621 C CA . PRO A 1 84 ? 20.744 -5.080 2.492 1.00 51.81 84 PRO A CA 1
ATOM 622 C C . PRO A 1 84 ? 20.624 -6.197 3.553 1.00 51.81 84 PRO A C 1
ATOM 624 O O . PRO A 1 84 ? 20.594 -7.371 3.199 1.00 51.81 84 PRO A O 1
ATOM 627 N N . GLU A 1 85 ? 20.554 -5.854 4.844 1.00 49.53 85 GLU A N 1
ATOM 628 C CA . GLU A 1 85 ? 20.465 -6.802 5.965 1.00 49.53 85 GLU A CA 1
ATOM 629 C C . GLU A 1 85 ? 19.026 -7.042 6.490 1.00 49.53 85 GLU A C 1
ATOM 631 O O . GLU A 1 85 ? 18.848 -7.859 7.394 1.00 49.53 85 GLU A O 1
ATOM 636 N N . LEU A 1 86 ? 17.990 -6.371 5.954 1.00 53.09 86 LEU A N 1
ATOM 637 C CA . LEU A 1 86 ? 16.584 -6.495 6.400 1.00 53.09 86 LEU A CA 1
ATOM 638 C C . LEU A 1 86 ? 15.625 -6.861 5.233 1.00 53.09 86 LEU A C 1
ATOM 640 O O . LEU A 1 86 ? 15.819 -6.371 4.123 1.00 53.09 86 LEU A O 1
ATOM 644 N N . PRO A 1 87 ? 14.607 -7.732 5.441 1.00 53.56 87 PRO A N 1
ATOM 645 C CA . PRO A 1 87 ? 13.889 -8.440 4.367 1.00 53.56 87 PRO A CA 1
ATOM 646 C C . PRO A 1 87 ? 12.682 -7.662 3.781 1.00 53.56 87 PRO A C 1
ATOM 648 O O . PRO A 1 87 ? 12.271 -6.653 4.357 1.00 53.56 87 PRO A O 1
ATOM 651 N N . PRO A 1 88 ? 12.029 -8.163 2.707 1.00 59.03 88 PRO A N 1
ATOM 652 C CA . PRO A 1 88 ? 12.526 -9.100 1.707 1.00 59.03 88 PRO A CA 1
ATOM 653 C C . PRO A 1 88 ? 12.942 -8.371 0.428 1.00 59.03 88 PRO A C 1
ATOM 655 O O . PRO A 1 88 ? 12.421 -7.312 0.080 1.00 59.03 88 PRO A O 1
ATOM 658 N N . GLU A 1 89 ? 13.852 -8.986 -0.317 1.00 71.75 89 GLU A N 1
ATOM 659 C CA . GLU A 1 89 ? 14.084 -8.610 -1.705 1.00 71.75 89 GLU A CA 1
ATOM 660 C C . GLU A 1 89 ? 12.755 -8.756 -2.464 1.00 71.75 89 GLU A C 1
ATOM 662 O O . GLU A 1 89 ? 12.233 -9.860 -2.638 1.00 71.75 89 GLU A O 1
ATOM 667 N N . ARG A 1 90 ? 12.146 -7.626 -2.840 1.00 85.00 90 ARG A N 1
ATOM 668 C CA . ARG A 1 90 ? 10.923 -7.624 -3.643 1.00 85.00 90 ARG A CA 1
ATOM 669 C C . ARG A 1 90 ? 11.289 -8.088 -5.040 1.00 85.00 90 ARG A C 1
ATOM 671 O O . ARG A 1 90 ? 11.960 -7.372 -5.781 1.00 85.00 90 ARG A O 1
ATOM 678 N N . LEU A 1 91 ? 10.816 -9.269 -5.409 1.00 85.12 91 LEU A N 1
ATOM 679 C CA . LEU A 1 91 ? 11.134 -9.882 -6.688 1.00 85.12 91 LEU A CA 1
ATOM 680 C C . LEU A 1 91 ? 9.955 -9.777 -7.667 1.00 85.12 91 LEU A C 1
ATOM 682 O O . LEU A 1 91 ? 8.790 -9.761 -7.253 1.00 85.12 91 LEU A O 1
ATOM 686 N N . PRO A 1 92 ? 10.235 -9.737 -8.981 1.00 88.12 92 PRO A N 1
ATOM 687 C CA . PRO A 1 92 ? 11.558 -9.616 -9.613 1.00 88.12 92 PRO A CA 1
ATOM 688 C C . PRO A 1 92 ? 12.198 -8.230 -9.423 1.00 88.12 92 PRO A C 1
ATOM 690 O O . PRO A 1 92 ? 11.486 -7.226 -9.444 1.00 88.12 92 PRO A O 1
ATOM 693 N N . ASP A 1 93 ? 13.526 -8.155 -9.313 1.00 85.75 93 ASP A N 1
ATOM 694 C CA . ASP A 1 93 ? 14.236 -6.870 -9.278 1.00 85.75 93 ASP A CA 1
ATOM 695 C C . ASP A 1 93 ? 14.078 -6.147 -10.629 1.00 85.75 93 ASP A C 1
ATOM 697 O O . ASP A 1 93 ? 14.389 -6.688 -11.698 1.00 85.75 93 ASP A O 1
ATOM 701 N N . ALA A 1 94 ? 13.547 -4.923 -10.592 1.00 85.56 94 ALA A N 1
ATOM 702 C CA . ALA A 1 94 ? 13.280 -4.142 -11.793 1.00 85.56 94 ALA A CA 1
ATOM 703 C C . ALA A 1 94 ? 14.550 -3.599 -12.457 1.00 85.56 94 ALA A C 1
ATOM 705 O O . ALA A 1 94 ? 14.581 -3.480 -13.681 1.00 85.56 94 ALA A O 1
ATOM 706 N N . VAL A 1 95 ? 15.594 -3.291 -11.689 1.00 84.81 95 VAL A N 1
ATOM 707 C CA . VAL A 1 95 ? 16.897 -2.873 -12.214 1.00 84.81 95 VAL A CA 1
ATOM 708 C C . VAL A 1 95 ? 17.552 -4.028 -12.950 1.00 84.81 95 VAL A C 1
ATOM 710 O O . VAL A 1 95 ? 17.872 -3.879 -14.126 1.00 84.81 95 VAL A O 1
ATOM 713 N N . GLU A 1 96 ? 17.651 -5.197 -12.328 1.00 85.75 96 GLU A N 1
ATOM 714 C CA . GLU A 1 96 ? 18.241 -6.376 -12.968 1.00 85.75 96 GLU A CA 1
ATOM 715 C C . GLU A 1 96 ? 17.426 -6.828 -14.188 1.00 85.75 96 GLU A C 1
ATOM 717 O O . GLU A 1 96 ? 17.977 -7.106 -15.256 1.00 85.75 96 GLU A O 1
ATOM 722 N N . SER A 1 97 ? 16.094 -6.828 -14.094 1.00 85.44 97 SER A N 1
ATOM 723 C CA . SER A 1 97 ? 15.234 -7.292 -15.191 1.00 85.44 97 SER A CA 1
ATOM 724 C C . SER A 1 97 ? 15.243 -6.338 -16.393 1.00 85.44 97 SER A C 1
ATOM 726 O O . SER A 1 97 ? 15.311 -6.762 -17.554 1.00 85.44 97 SER A O 1
ATOM 728 N N . CYS A 1 98 ? 15.157 -5.031 -16.141 1.00 85.19 98 CYS A N 1
ATOM 729 C CA . CYS A 1 98 ? 14.939 -4.034 -17.189 1.00 85.19 98 CYS A CA 1
ATOM 730 C C . CYS A 1 98 ? 16.204 -3.279 -17.610 1.00 85.19 98 CYS A C 1
ATOM 732 O O . CYS A 1 98 ? 16.263 -2.797 -18.744 1.00 85.19 98 CYS A O 1
ATOM 734 N N . PHE A 1 99 ? 17.191 -3.166 -16.723 1.00 86.25 99 PHE A N 1
ATOM 735 C CA . PHE A 1 99 ? 18.307 -2.228 -16.844 1.00 86.25 99 PHE A CA 1
ATOM 736 C C . PHE A 1 99 ? 19.688 -2.858 -16.573 1.00 86.25 99 PHE A C 1
ATOM 738 O O . PHE A 1 99 ? 20.668 -2.126 -16.492 1.00 86.25 99 PHE A O 1
ATOM 745 N N . SER A 1 100 ? 19.800 -4.188 -16.507 1.00 86.12 100 SER A N 1
ATOM 746 C CA . SER A 1 100 ? 21.093 -4.892 -16.564 1.00 86.12 100 SER A CA 1
ATOM 747 C C . SER A 1 100 ? 21.806 -4.653 -17.902 1.00 86.12 100 SER A C 1
ATOM 749 O O . SER A 1 100 ? 21.155 -4.576 -18.948 1.00 86.12 100 SER A O 1
ATOM 751 N N . ASP A 1 101 ? 23.136 -4.537 -17.878 1.00 85.94 101 ASP A N 1
ATOM 752 C CA . ASP A 1 101 ? 24.001 -4.403 -19.062 1.00 85.94 101 ASP A CA 1
ATOM 753 C C . ASP A 1 101 ? 23.558 -3.314 -20.060 1.00 85.94 101 ASP A C 1
ATOM 755 O O . ASP A 1 101 ? 23.423 -3.551 -21.265 1.00 85.94 101 ASP A O 1
ATOM 759 N N . LEU A 1 102 ? 23.324 -2.089 -19.566 1.00 83.44 102 LEU A N 1
ATOM 760 C CA . LEU A 1 102 ? 22.845 -0.964 -20.386 1.00 83.44 102 LEU A CA 1
ATOM 761 C C . LEU A 1 102 ? 23.704 -0.696 -21.629 1.00 83.44 102 LEU A C 1
ATOM 763 O O . LEU A 1 102 ? 23.148 -0.351 -22.671 1.00 83.44 102 LEU A O 1
ATOM 767 N N . ASP A 1 103 ? 25.020 -0.898 -21.541 1.00 83.56 103 ASP A N 1
ATOM 768 C CA . ASP A 1 103 ? 25.955 -0.687 -22.655 1.00 83.56 103 ASP A CA 1
ATOM 769 C C . ASP A 1 103 ? 25.715 -1.652 -23.830 1.00 83.56 103 ASP A C 1
ATOM 771 O O . ASP A 1 103 ? 26.020 -1.327 -24.979 1.00 83.56 103 ASP A O 1
ATOM 775 N N . ALA A 1 104 ? 25.137 -2.828 -23.564 1.00 85.88 104 ALA A N 1
ATOM 776 C CA . ALA A 1 104 ? 24.805 -3.832 -24.573 1.00 85.88 104 ALA A CA 1
ATOM 777 C C . ALA A 1 104 ? 23.349 -3.733 -25.072 1.00 85.88 104 ALA A C 1
ATOM 779 O O . ALA A 1 104 ? 23.000 -4.338 -26.092 1.00 85.88 104 ALA A O 1
ATOM 780 N N . ARG A 1 105 ? 22.479 -2.983 -24.381 1.00 84.81 105 ARG A N 1
ATOM 781 C CA . ARG A 1 105 ? 21.051 -2.880 -24.716 1.00 84.81 105 ARG A CA 1
ATOM 782 C C . ARG A 1 105 ? 20.785 -1.845 -25.801 1.00 84.81 105 ARG A C 1
ATOM 784 O O . ARG A 1 105 ? 21.370 -0.765 -25.848 1.00 84.81 105 ARG A O 1
ATOM 791 N N . ARG A 1 106 ? 19.804 -2.129 -26.664 1.00 89.62 106 ARG A N 1
ATOM 792 C CA . ARG A 1 106 ? 19.374 -1.147 -27.664 1.00 89.62 106 ARG A CA 1
ATOM 793 C C . ARG A 1 106 ? 18.528 -0.069 -26.980 1.00 89.62 106 ARG A C 1
ATOM 795 O O . ARG A 1 106 ? 17.660 -0.395 -26.168 1.00 89.62 106 ARG A O 1
ATOM 802 N N . PRO A 1 107 ? 18.632 1.205 -27.396 1.00 89.44 107 PRO A N 1
ATOM 803 C CA . PRO A 1 107 ? 17.797 2.281 -26.852 1.00 89.44 107 PRO A CA 1
ATOM 804 C C . PRO A 1 107 ? 16.282 2.063 -27.004 1.00 89.44 107 PRO A C 1
ATOM 806 O O . PRO A 1 107 ? 15.484 2.737 -26.355 1.00 89.44 107 PRO A O 1
ATOM 809 N N . ALA A 1 108 ? 15.847 1.192 -27.920 1.00 91.25 108 ALA A N 1
ATOM 810 C CA . ALA A 1 108 ? 14.442 0.807 -28.049 1.00 91.25 108 ALA A CA 1
ATOM 811 C C . ALA A 1 108 ? 13.976 -0.067 -26.873 1.00 91.25 108 ALA A C 1
ATOM 813 O O . ALA A 1 108 ? 12.927 0.222 -26.304 1.00 91.25 108 ALA A O 1
ATOM 814 N N . ASP A 1 109 ? 14.793 -1.042 -26.467 1.00 89.69 109 ASP A N 1
ATOM 815 C CA . ASP A 1 109 ? 14.467 -2.004 -25.409 1.00 89.69 109 ASP A CA 1
ATOM 816 C C . ASP A 1 109 ? 14.359 -1.292 -24.045 1.00 89.69 109 ASP A C 1
ATOM 818 O O . ASP A 1 109 ? 13.418 -1.511 -23.286 1.00 89.69 109 ASP A O 1
ATOM 822 N N . VAL A 1 110 ? 15.259 -0.336 -23.772 1.00 90.31 110 VAL A N 1
ATOM 823 C CA . VAL A 1 110 ? 15.205 0.507 -22.559 1.00 90.31 110 VAL A CA 1
ATOM 824 C C . VAL A 1 110 ? 13.922 1.347 -22.519 1.00 90.31 110 VAL A C 1
ATOM 826 O O . VAL A 1 110 ? 13.262 1.449 -21.485 1.00 90.31 110 VAL A O 1
ATOM 829 N N . ARG A 1 111 ? 13.523 1.940 -23.654 1.00 92.06 111 ARG A N 1
ATOM 830 C CA . ARG A 1 111 ? 12.284 2.732 -23.742 1.00 92.06 111 ARG A CA 1
ATOM 831 C C . ARG A 1 111 ? 11.039 1.875 -23.545 1.00 92.06 111 ARG A C 1
ATOM 833 O O . ARG A 1 111 ? 10.070 2.359 -22.967 1.00 92.06 111 ARG A O 1
ATOM 840 N N . GLU A 1 112 ? 11.042 0.647 -24.047 1.00 92.69 112 GLU A N 1
ATOM 841 C CA . GLU A 1 112 ? 9.947 -0.299 -23.846 1.00 92.69 112 GLU A CA 1
ATOM 842 C C . GLU A 1 112 ? 9.824 -0.701 -22.375 1.00 92.69 112 GLU A C 1
ATOM 844 O O . GLU A 1 112 ? 8.729 -0.623 -21.815 1.00 92.69 112 GLU A O 1
ATOM 849 N N . ALA A 1 113 ? 10.944 -1.005 -21.717 1.00 91.38 113 ALA A N 1
ATOM 850 C CA . ALA A 1 113 ? 10.962 -1.322 -20.294 1.00 91.38 113 ALA A CA 1
ATOM 851 C C . ALA A 1 113 ? 10.398 -0.177 -19.435 1.00 91.38 113 ALA A C 1
ATOM 853 O O . ALA A 1 113 ? 9.515 -0.398 -18.606 1.00 91.38 113 ALA A O 1
ATOM 854 N N . VAL A 1 114 ? 10.813 1.070 -19.697 1.00 92.44 114 VAL A N 1
ATOM 855 C CA . VAL A 1 114 ? 10.265 2.254 -19.010 1.00 92.44 114 VAL A CA 1
ATOM 856 C C . VAL A 1 114 ? 8.751 2.377 -19.214 1.00 92.44 114 VAL A C 1
ATOM 858 O O . VAL A 1 114 ? 8.026 2.632 -18.252 1.00 92.44 114 VAL A O 1
ATOM 861 N N . ARG A 1 115 ? 8.243 2.167 -20.437 1.00 94.12 115 ARG A N 1
ATOM 862 C CA . ARG A 1 115 ? 6.791 2.212 -20.703 1.00 94.12 115 ARG A CA 1
ATOM 863 C C . ARG A 1 115 ? 6.038 1.111 -19.961 1.00 94.12 115 ARG A C 1
ATOM 865 O O . ARG A 1 115 ? 4.959 1.374 -19.438 1.00 94.12 115 ARG A O 1
ATOM 872 N N . SER A 1 116 ? 6.598 -0.096 -19.903 1.00 93.25 116 SER A N 1
ATOM 873 C CA . SER A 1 116 ? 6.006 -1.221 -19.174 1.00 93.25 116 SER A CA 1
ATOM 874 C C . SER A 1 116 ? 5.904 -0.930 -17.672 1.00 93.25 116 SER A C 1
ATOM 876 O O . SER A 1 116 ? 4.840 -1.105 -17.070 1.00 93.25 116 SER A O 1
ATOM 878 N N . LEU A 1 117 ? 6.967 -0.377 -17.076 1.00 93.44 117 LEU A N 1
ATOM 879 C CA . LEU A 1 117 ? 6.972 0.047 -15.674 1.00 93.44 117 LEU A CA 1
ATOM 880 C C . LEU A 1 117 ? 5.947 1.157 -15.406 1.00 93.44 117 LEU A C 1
ATOM 882 O O . LEU A 1 117 ? 5.226 1.103 -14.412 1.00 93.44 117 LEU A O 1
ATOM 886 N N . GLN A 1 118 ? 5.822 2.137 -16.305 1.00 94.94 118 GLN A N 1
ATOM 887 C CA . GLN A 1 118 ? 4.812 3.196 -16.193 1.00 94.94 118 GLN A CA 1
ATOM 888 C C . GLN A 1 118 ? 3.382 2.645 -16.247 1.00 94.94 118 GLN A C 1
ATOM 890 O O . GLN A 1 118 ? 2.547 3.032 -15.431 1.00 94.94 118 GLN A O 1
ATOM 895 N N . ALA A 1 119 ? 3.099 1.732 -17.179 1.00 94.94 119 ALA A N 1
ATOM 896 C CA . ALA A 1 119 ? 1.788 1.103 -17.298 1.00 94.94 119 ALA A CA 1
ATOM 897 C C . ALA A 1 119 ? 1.443 0.273 -16.049 1.00 94.94 119 ALA A C 1
ATOM 899 O O . ALA A 1 119 ? 0.346 0.402 -15.503 1.00 94.94 119 ALA A O 1
ATOM 900 N N . SER A 1 120 ? 2.402 -0.515 -15.557 1.00 94.94 120 SER A N 1
ATOM 901 C CA . SER A 1 120 ? 2.243 -1.326 -14.345 1.00 94.94 120 SER A CA 1
ATOM 902 C C . SER A 1 120 ? 2.033 -0.449 -13.107 1.00 94.94 120 SER A C 1
ATOM 904 O O . SER A 1 120 ? 1.138 -0.710 -12.304 1.00 94.94 120 SER A O 1
ATOM 906 N N . SER A 1 121 ? 2.778 0.656 -12.992 1.00 95.44 121 SER A N 1
ATOM 907 C CA . SER A 1 121 ? 2.616 1.643 -11.917 1.00 95.44 121 SER A CA 1
ATOM 908 C C . SER A 1 121 ? 1.233 2.294 -11.949 1.00 95.44 121 SER A C 1
ATOM 910 O O . SER A 1 121 ? 0.563 2.384 -10.922 1.00 95.44 121 SER A O 1
ATOM 912 N N . ALA A 1 122 ? 0.739 2.671 -13.132 1.00 95.81 122 ALA A N 1
ATOM 913 C CA . ALA A 1 122 ? -0.607 3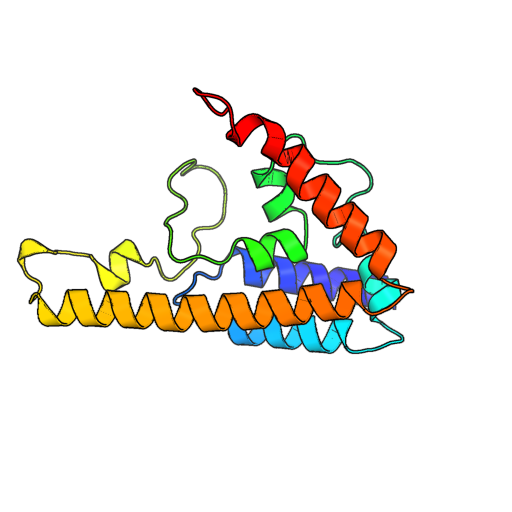.220 -13.275 1.00 95.81 122 ALA A CA 1
ATOM 914 C C . ALA A 1 122 ? -1.695 2.220 -12.839 1.00 95.81 122 ALA A C 1
ATOM 916 O O . ALA A 1 122 ? -2.651 2.606 -12.160 1.00 95.81 122 ALA A O 1
ATOM 917 N N . ALA A 1 123 ? -1.541 0.935 -13.177 1.00 95.50 123 ALA A N 1
ATOM 918 C CA . ALA A 1 123 ? -2.457 -0.121 -12.748 1.00 95.50 123 ALA A CA 1
ATOM 919 C C . ALA A 1 123 ? -2.431 -0.333 -11.222 1.00 95.50 123 ALA A C 1
ATOM 921 O O . ALA A 1 123 ? -3.490 -0.445 -10.589 1.00 95.50 123 ALA A O 1
ATOM 922 N N . LEU A 1 124 ? -1.237 -0.330 -10.621 1.00 96.88 124 LEU A N 1
ATOM 923 C CA . LEU A 1 124 ? -1.053 -0.398 -9.173 1.00 96.88 124 LEU A CA 1
ATOM 924 C C . LEU A 1 124 ? -1.721 0.793 -8.472 1.00 96.88 124 LEU A C 1
ATOM 926 O O . LEU A 1 124 ? -2.556 0.596 -7.589 1.00 96.88 124 LEU A O 1
ATOM 930 N N . ILE A 1 125 ? -1.422 2.021 -8.907 1.00 96.75 125 ILE A N 1
ATOM 931 C CA . ILE A 1 125 ? -2.002 3.255 -8.356 1.00 96.75 125 ILE A CA 1
ATOM 932 C C . ILE A 1 125 ? -3.528 3.217 -8.446 1.00 96.75 125 ILE A C 1
ATOM 934 O O . ILE A 1 125 ? -4.207 3.527 -7.467 1.00 96.75 125 ILE A O 1
ATOM 938 N N . GLY A 1 126 ? -4.084 2.799 -9.587 1.00 96.94 126 GLY A N 1
ATOM 939 C CA . GLY A 1 126 ? -5.529 2.653 -9.757 1.00 96.94 126 GLY A CA 1
ATOM 940 C C . GLY A 1 126 ? -6.146 1.675 -8.751 1.00 96.94 126 GLY A C 1
ATOM 941 O O . GLY A 1 126 ? -7.177 1.975 -8.142 1.00 96.94 126 GLY A O 1
ATOM 942 N N . SER A 1 127 ? -5.488 0.538 -8.523 1.00 96.19 127 SER A N 1
ATOM 943 C CA . SER A 1 127 ? -5.948 -0.503 -7.596 1.00 96.19 127 SER A CA 1
ATOM 944 C C . SER A 1 127 ? -5.872 -0.061 -6.132 1.00 96.19 127 SER A C 1
ATOM 946 O O . SER A 1 127 ? -6.838 -0.239 -5.380 1.00 96.19 127 SER A O 1
ATOM 948 N N . LEU A 1 128 ? -4.763 0.569 -5.734 1.00 97.62 128 LEU A N 1
ATOM 949 C CA . LEU A 1 128 ? -4.572 1.122 -4.391 1.00 97.62 128 LEU A CA 1
ATOM 950 C C . LEU A 1 128 ? -5.545 2.272 -4.116 1.00 97.62 128 LEU A C 1
ATOM 952 O O . LEU A 1 128 ? -6.166 2.317 -3.053 1.00 97.62 128 LEU A O 1
ATOM 956 N N . HIS A 1 129 ? -5.752 3.160 -5.092 1.00 97.56 129 HIS A N 1
ATOM 957 C CA . HIS A 1 129 ? -6.738 4.233 -4.998 1.00 97.56 129 HIS A CA 1
ATOM 958 C C . HIS A 1 129 ? -8.152 3.677 -4.791 1.00 97.56 129 HIS A C 1
ATOM 960 O O . HIS A 1 129 ? -8.867 4.134 -3.900 1.00 97.56 129 HIS A O 1
ATOM 966 N N . ALA A 1 130 ? -8.559 2.668 -5.569 1.00 96.19 130 ALA A N 1
ATOM 967 C CA . ALA A 1 130 ? -9.875 2.048 -5.424 1.00 96.19 130 ALA A CA 1
ATOM 968 C C . ALA A 1 130 ? -10.073 1.422 -4.032 1.00 96.19 130 ALA A C 1
ATOM 970 O O . ALA A 1 130 ? -11.122 1.618 -3.411 1.00 96.19 130 ALA A O 1
ATOM 971 N N . LEU A 1 131 ? -9.053 0.727 -3.517 1.00 96.75 131 LEU A N 1
ATOM 972 C CA . LEU A 1 131 ? -9.061 0.144 -2.176 1.00 96.75 131 LEU A CA 1
ATOM 973 C C . LEU A 1 131 ? -9.200 1.229 -1.100 1.00 96.75 131 LEU A C 1
ATOM 975 O O . LEU A 1 131 ? -10.147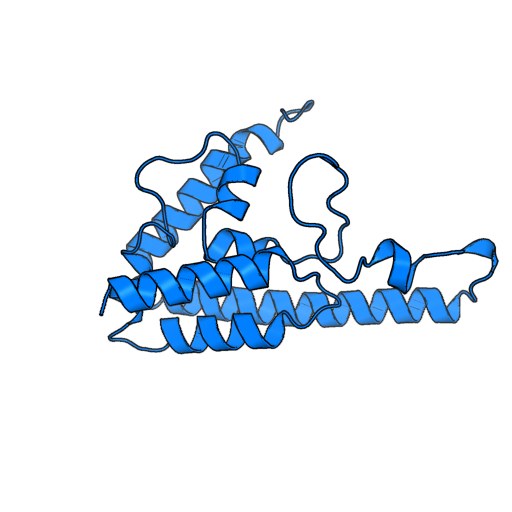 1.192 -0.312 1.00 96.75 131 LEU A O 1
ATOM 979 N N . ALA A 1 132 ? -8.316 2.229 -1.106 1.00 97.44 132 ALA A N 1
ATOM 980 C CA . ALA A 1 132 ? -8.342 3.330 -0.146 1.00 97.44 132 ALA A CA 1
ATOM 981 C C . ALA A 1 132 ? -9.685 4.072 -0.176 1.00 97.44 132 ALA A C 1
ATOM 983 O O . ALA A 1 132 ? -10.296 4.325 0.864 1.00 97.44 132 ALA A O 1
ATOM 984 N N . LEU A 1 133 ? -10.197 4.360 -1.374 1.00 97.00 133 LEU A N 1
ATOM 985 C CA . LEU A 1 133 ? -11.469 5.047 -1.548 1.00 97.00 133 LEU A CA 1
ATOM 986 C C . LEU A 1 133 ? -12.653 4.214 -1.044 1.00 97.00 133 LEU A C 1
ATOM 988 O O . LEU A 1 133 ? -13.569 4.782 -0.450 1.00 97.00 133 LEU A O 1
ATOM 992 N N . SER A 1 134 ? -12.652 2.888 -1.230 1.00 95.88 134 SER A N 1
ATOM 993 C CA . SER A 1 134 ? -13.707 2.028 -0.671 1.00 95.88 134 SER A CA 1
ATOM 994 C C . SER A 1 134 ? -13.750 2.097 0.859 1.00 95.88 134 SER A C 1
ATOM 996 O O . SER A 1 134 ? -14.829 2.258 1.433 1.00 95.88 134 SER A O 1
ATOM 998 N N . LEU A 1 135 ? -12.580 2.100 1.505 1.00 97.12 135 LEU A N 1
ATOM 999 C CA . LEU A 1 135 ? -12.451 2.178 2.959 1.00 97.12 135 LEU A CA 1
ATOM 1000 C C . LEU A 1 135 ? -12.847 3.551 3.503 1.00 97.12 135 LEU A C 1
ATOM 1002 O O . LEU A 1 135 ? -13.414 3.647 4.590 1.00 97.12 135 LEU A O 1
ATOM 1006 N N . LEU A 1 136 ? -12.567 4.616 2.753 1.00 97.69 136 LEU A N 1
ATOM 1007 C CA . LEU A 1 136 ? -12.951 5.979 3.114 1.00 97.69 136 LEU A CA 1
ATOM 1008 C C . LEU A 1 136 ? -14.444 6.246 2.893 1.00 97.69 136 LEU A C 1
ATOM 1010 O O . LEU A 1 136 ? -15.042 7.036 3.625 1.00 97.69 136 LEU A O 1
ATOM 1014 N N . ARG A 1 137 ? -15.076 5.614 1.899 1.00 96.56 137 ARG A N 1
ATOM 1015 C CA . ARG A 1 137 ? -16.505 5.814 1.612 1.00 96.56 137 ARG A CA 1
ATOM 1016 C C . ARG A 1 137 ? -17.400 5.177 2.669 1.00 96.56 137 ARG A C 1
ATOM 1018 O O . ARG A 1 137 ? -18.386 5.805 3.057 1.00 96.56 137 ARG A O 1
ATOM 1025 N N . ASP A 1 138 ? -17.054 3.998 3.171 1.00 95.44 138 ASP A N 1
ATOM 1026 C CA . ASP A 1 138 ? -17.838 3.312 4.200 1.00 95.44 138 ASP A CA 1
ATOM 1027 C C . ASP A 1 138 ? -17.616 3.935 5.591 1.00 95.44 138 ASP A C 1
ATOM 1029 O O . ASP A 1 138 ? -16.493 4.049 6.080 1.00 95.44 138 ASP A O 1
ATOM 1033 N N . ALA A 1 139 ? -18.703 4.348 6.249 1.00 96.44 139 ALA A N 1
ATOM 1034 C CA . ALA A 1 139 ? -18.664 4.950 7.580 1.00 96.44 139 ALA A CA 1
ATOM 1035 C C . ALA A 1 139 ? -18.084 4.010 8.653 1.00 96.44 139 ALA A C 1
ATOM 1037 O O . ALA A 1 139 ? -17.511 4.494 9.628 1.00 96.44 139 ALA A O 1
ATOM 1038 N N . ALA A 1 140 ? -18.198 2.691 8.474 1.00 96.44 140 ALA A N 1
ATOM 1039 C CA . ALA A 1 140 ? -17.686 1.707 9.422 1.00 96.44 140 ALA A CA 1
ATOM 1040 C C . ALA A 1 140 ? -16.155 1.553 9.365 1.00 96.44 140 ALA A C 1
ATOM 1042 O O . ALA A 1 140 ? -15.536 1.232 10.378 1.00 96.44 140 ALA A O 1
ATOM 1043 N N . THR A 1 141 ? -15.529 1.801 8.210 1.00 97.56 141 THR A N 1
ATOM 1044 C CA . THR A 1 141 ? -14.070 1.676 8.021 1.00 97.56 141 THR A CA 1
ATOM 1045 C C . THR A 1 141 ? -13.351 3.018 7.953 1.00 97.56 141 THR A C 1
ATOM 1047 O O . THR A 1 141 ? -12.165 3.089 8.277 1.00 97.56 141 THR A O 1
ATOM 1050 N N . ARG A 1 142 ? -14.051 4.101 7.594 1.00 98.12 142 ARG A N 1
ATOM 1051 C CA . ARG A 1 142 ? -13.474 5.441 7.413 1.00 98.12 142 ARG A CA 1
ATOM 1052 C C . ARG A 1 142 ? -12.629 5.916 8.601 1.00 98.12 142 ARG A C 1
ATOM 1054 O O . ARG A 1 142 ? -11.513 6.363 8.344 1.00 98.12 142 ARG A O 1
ATOM 1061 N N . PRO A 1 143 ? -13.065 5.806 9.875 1.00 98.06 143 PRO A N 1
ATOM 1062 C CA . PRO A 1 143 ? -12.245 6.255 11.001 1.00 98.06 143 PRO A CA 1
ATOM 1063 C C . PRO A 1 143 ? -10.920 5.495 11.100 1.00 98.06 143 PRO A C 1
ATOM 1065 O O . PRO A 1 143 ? -9.879 6.094 11.350 1.00 98.06 143 PRO A O 1
ATOM 1068 N N . ARG A 1 144 ? -10.947 4.179 10.850 1.00 97.75 14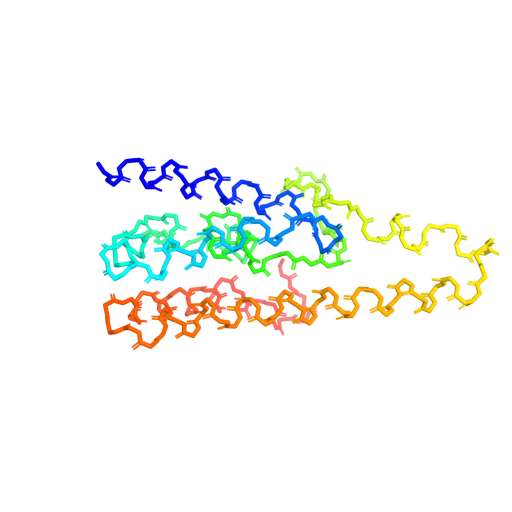4 ARG A N 1
ATOM 1069 C CA . ARG A 1 144 ? -9.748 3.334 10.867 1.00 97.75 144 ARG A CA 1
ATOM 1070 C C . ARG A 1 144 ? -8.812 3.662 9.711 1.00 97.75 144 ARG A C 1
ATOM 1072 O O . ARG A 1 144 ? -7.615 3.773 9.938 1.00 97.75 144 ARG A O 1
ATOM 1079 N N . MET A 1 145 ? -9.343 3.881 8.509 1.00 97.94 145 MET A N 1
ATOM 1080 C CA . MET A 1 145 ? -8.531 4.269 7.353 1.00 97.94 145 MET A CA 1
ATOM 1081 C C . MET A 1 145 ? -7.865 5.638 7.546 1.00 97.94 145 MET A C 1
ATOM 1083 O O . MET A 1 145 ? -6.684 5.794 7.253 1.00 97.94 145 MET A O 1
ATOM 1087 N N . LEU A 1 146 ? -8.587 6.623 8.092 1.00 98.50 146 LEU A N 1
ATOM 1088 C CA . LEU A 1 146 ? -8.012 7.931 8.424 1.00 98.50 146 LEU A CA 1
ATOM 1089 C C . LEU A 1 146 ? -6.927 7.822 9.503 1.00 98.50 146 LEU A C 1
ATOM 1091 O O . LEU A 1 146 ? -5.878 8.448 9.372 1.00 98.50 146 LEU A O 1
ATOM 1095 N N . ALA A 1 147 ? -7.148 6.999 10.534 1.00 98.06 147 ALA A N 1
ATOM 1096 C CA . ALA A 1 147 ? -6.139 6.734 11.557 1.00 98.06 147 ALA A CA 1
ATOM 1097 C C . ALA A 1 147 ? -4.886 6.070 10.967 1.00 98.06 147 ALA A C 1
ATOM 1099 O O . ALA A 1 147 ? -3.773 6.447 11.324 1.00 98.06 147 ALA A O 1
ATOM 1100 N N . TRP A 1 148 ? -5.057 5.133 10.030 1.00 97.94 148 TRP A N 1
ATOM 1101 C CA . TRP A 1 148 ? -3.942 4.492 9.338 1.00 97.94 148 TRP A CA 1
ATOM 1102 C C . TRP A 1 148 ? -3.130 5.487 8.502 1.00 97.94 148 TRP A C 1
ATOM 1104 O O . TRP A 1 148 ? -1.910 5.514 8.615 1.00 97.94 148 TRP A O 1
ATOM 1114 N N . LEU A 1 149 ? -3.790 6.360 7.731 1.00 97.69 149 LEU A N 1
ATOM 1115 C CA . LEU A 1 149 ? -3.110 7.418 6.972 1.00 97.69 149 LEU A CA 1
ATOM 1116 C C . LEU A 1 149 ? -2.356 8.386 7.893 1.00 97.69 149 LEU A C 1
ATOM 1118 O O . LEU A 1 149 ? -1.221 8.754 7.603 1.00 97.69 149 LEU A O 1
ATOM 1122 N N . GLY A 1 150 ? -2.961 8.769 9.021 1.00 97.12 150 GLY A N 1
ATOM 1123 C CA . GLY A 1 150 ? -2.303 9.604 10.027 1.00 97.12 150 GLY A CA 1
ATOM 1124 C C . GLY A 1 150 ? -1.063 8.935 10.625 1.00 97.12 150 GLY A C 1
ATOM 1125 O O . GLY A 1 150 ? -0.022 9.575 10.745 1.00 97.12 150 GLY A O 1
ATOM 1126 N N . ALA A 1 151 ? -1.149 7.640 10.938 1.00 96.94 151 ALA A N 1
ATOM 1127 C CA . ALA A 1 151 ? -0.017 6.854 11.415 1.00 96.94 151 ALA A CA 1
ATOM 1128 C C . ALA A 1 151 ? 1.094 6.743 10.362 1.00 96.94 151 ALA A C 1
ATOM 1130 O O . ALA A 1 151 ? 2.255 6.978 10.684 1.00 96.94 151 ALA A O 1
ATOM 1131 N N . ALA A 1 152 ? 0.738 6.479 9.102 1.00 95.62 152 ALA A N 1
ATOM 1132 C CA . ALA A 1 152 ? 1.687 6.422 7.996 1.00 95.62 152 ALA A CA 1
ATOM 1133 C C . ALA A 1 152 ? 2.458 7.742 7.853 1.00 95.62 152 ALA A C 1
ATOM 1135 O O . ALA A 1 152 ? 3.677 7.731 7.710 1.00 95.62 152 ALA A O 1
ATOM 1136 N N . LEU A 1 153 ? 1.773 8.885 7.946 1.00 94.38 153 LEU A N 1
ATOM 1137 C CA . LEU A 1 153 ? 2.417 10.200 7.917 1.00 94.38 153 LEU A CA 1
ATOM 1138 C C . LEU A 1 153 ? 3.315 10.423 9.141 1.00 94.38 153 LEU A C 1
ATOM 1140 O O . LEU A 1 153 ? 4.450 10.866 8.987 1.00 94.38 153 LEU A O 1
ATOM 1144 N N . GLY A 1 154 ? 2.837 10.081 10.341 1.00 94.12 154 GLY A N 1
ATOM 1145 C CA . GLY A 1 154 ? 3.587 10.233 11.589 1.00 94.12 154 GLY A CA 1
ATOM 1146 C C . GLY A 1 154 ? 4.883 9.420 11.610 1.00 94.12 154 GLY A C 1
ATOM 1147 O O . GLY A 1 154 ? 5.941 9.966 11.904 1.00 94.12 154 GLY A O 1
ATOM 1148 N N . CYS A 1 155 ? 4.828 8.149 11.206 1.00 92.62 155 CYS A N 1
ATOM 1149 C CA . CYS A 1 155 ? 6.001 7.275 11.107 1.00 92.62 155 CYS A CA 1
ATOM 1150 C C . CYS A 1 155 ? 7.014 7.737 10.039 1.00 92.62 155 CYS A C 1
ATOM 1152 O O . CYS A 1 155 ? 8.146 7.263 10.022 1.00 92.62 155 CYS A O 1
ATOM 1154 N N . ASN A 1 156 ? 6.622 8.647 9.142 1.00 90.19 156 ASN A N 1
ATOM 1155 C CA . ASN A 1 156 ? 7.459 9.184 8.067 1.00 90.19 156 ASN A CA 1
ATOM 1156 C C . ASN A 1 156 ? 7.789 10.679 8.235 1.00 90.19 156 ASN A C 1
ATOM 1158 O O . ASN A 1 156 ? 8.325 11.282 7.305 1.00 90.19 156 ASN A O 1
ATOM 1162 N N . ALA A 1 157 ? 7.500 11.281 9.395 1.00 88.19 157 ALA A N 1
ATOM 1163 C CA . ALA A 1 157 ? 7.701 12.714 9.639 1.00 88.19 157 ALA A CA 1
ATOM 1164 C C . ALA A 1 157 ? 9.153 13.172 9.393 1.00 88.19 157 ALA A C 1
ATOM 1166 O O . ALA A 1 157 ? 9.393 14.269 8.887 1.00 88.19 157 ALA A O 1
ATOM 1167 N N . GLU A 1 158 ? 10.110 12.287 9.666 1.00 85.75 158 GLU A N 1
ATOM 1168 C CA . GLU A 1 158 ? 11.545 12.557 9.573 1.00 85.75 158 GLU A CA 1
ATOM 1169 C C . GLU A 1 158 ? 12.070 12.568 8.128 1.00 85.75 158 GLU A C 1
ATOM 1171 O O . GLU A 1 158 ? 13.139 13.117 7.869 1.00 85.75 158 GLU A O 1
ATOM 1176 N N . ARG A 1 159 ? 11.299 12.057 7.151 1.00 81.25 159 ARG A N 1
ATOM 1177 C CA . ARG A 1 159 ? 11.710 12.014 5.732 1.00 81.25 159 ARG A CA 1
ATOM 1178 C C . ARG A 1 159 ? 11.893 13.395 5.101 1.00 81.25 159 ARG A C 1
ATOM 1180 O O . ARG A 1 159 ? 12.504 13.502 4.044 1.00 81.25 159 ARG A O 1
ATOM 1187 N N . MET A 1 160 ? 11.350 14.446 5.718 1.00 74.69 160 MET A N 1
ATOM 1188 C CA . MET A 1 160 ? 11.516 15.828 5.254 1.00 74.69 160 MET A CA 1
ATOM 1189 C C . MET A 1 160 ? 12.818 16.479 5.739 1.00 74.69 160 MET A C 1
ATOM 1191 O O . MET A 1 160 ? 13.121 17.607 5.344 1.00 74.69 160 MET A O 1
ATOM 1195 N N . LYS A 1 161 ? 13.584 15.813 6.611 1.00 79.62 161 LYS A N 1
ATOM 1196 C CA . LYS A 1 161 ? 14.868 16.326 7.088 1.00 79.62 161 LYS A CA 1
ATOM 1197 C C . LYS A 1 161 ? 15.925 16.237 5.990 1.00 79.62 161 LYS A C 1
ATOM 1199 O O . LYS A 1 161 ? 15.918 15.331 5.165 1.00 79.62 161 LYS A O 1
ATOM 1204 N N . MET A 1 162 ? 16.869 17.180 6.015 1.00 66.88 162 MET A N 1
ATOM 1205 C CA . MET A 1 162 ? 18.010 17.214 5.086 1.00 66.88 162 MET A CA 1
ATOM 1206 C C . MET A 1 162 ? 18.892 15.956 5.207 1.00 66.88 162 MET A C 1
ATOM 1208 O O . MET A 1 162 ? 19.485 15.525 4.223 1.00 66.88 162 MET A O 1
ATOM 1212 N N . HIS A 1 163 ? 18.913 15.351 6.396 1.00 66.06 163 HIS A N 1
ATOM 1213 C CA . HIS A 1 163 ? 19.436 14.015 6.654 1.00 66.06 163 HIS A CA 1
ATOM 1214 C C . HIS A 1 163 ? 18.311 13.197 7.297 1.00 66.06 163 HIS A C 1
ATOM 1216 O O . HIS A 1 163 ? 18.044 13.391 8.484 1.00 66.06 163 HIS A O 1
ATOM 1222 N N . PRO A 1 164 ? 17.582 12.391 6.510 1.00 64.75 164 PRO A N 1
ATOM 1223 C CA . PRO A 1 164 ? 16.644 11.415 7.046 1.00 64.75 164 PRO A CA 1
ATOM 1224 C C . PRO A 1 164 ? 17.404 10.389 7.896 1.00 64.75 164 PRO A C 1
ATOM 1226 O O . PRO A 1 164 ? 18.512 10.006 7.516 1.00 64.75 164 PRO A O 1
ATOM 1229 N N . ASP A 1 165 ? 16.812 9.988 9.022 1.00 54.53 165 ASP A N 1
ATOM 1230 C CA . ASP A 1 165 ? 17.296 8.867 9.843 1.00 54.53 165 ASP A CA 1
ATOM 1231 C C . ASP A 1 165 ? 17.200 7.525 9.093 1.00 54.53 165 ASP A C 1
ATOM 1233 O O . ASP A 1 165 ? 16.251 7.359 8.282 1.00 54.53 165 ASP A O 1
#

pLDDT: mean 89.47, std 10.64, range [49.53, 98.5]